Protein AF-A0A352UGT3-F1 (afdb_monomer)

Sequence (50 aa):
MLVRKEQFKVALIQMTCEKGEIQHNVQRSIEFSAQASGAGADIVCFPEGI

Nearest PDB structures (foldseek):
  3mqt-assembly3_S  TM=6.632E-01  e=3.877E+00  Shewanella pealeana ATCC 700345

Solvent-accessible surface area (backbone atoms only — not comparable to full-atom values): 3283 Å² total; per-residue (Å²): 134,85,81,77,80,84,82,79,41,71,36,80,51,86,76,90,63,58,90,89,40,54,70,60,33,50,54,52,49,52,54,53,51,53,52,34,48,75,74,60,35,77,42,82,45,72,64,90,83,96

Radius of gyration: 14.29 Å; Cα contacts (8 Å, |Δi|>4): 42; chains: 1; bounding box: 26×16×47 Å

pLDDT: mean 91.7, std 10.38, range [54.53, 98.31]

Mean predicted aligned error: 4.67 Å

Foldseek 3Di:
DDDDDDDFAEAEDDDDDDPPPVVVNVVVVVVVVVVCVVVVGPYYDYDPDD

Structure (mmCIF, N/CA/C/O backbone):
data_AF-A0A352UGT3-F1
#
_entry.id   AF-A0A352UGT3-F1
#
loop_
_atom_site.group_PDB
_atom_site.id
_atom_site.type_symbol
_atom_site.label_atom_id
_atom_site.label_alt_id
_atom_site.label_comp_id
_atom_site.label_asym_id
_atom_site.label_entity_id
_atom_site.label_seq_id
_atom_site.pdbx_PDB_ins_code
_atom_site.Cartn_x
_atom_site.Cartn_y
_atom_site.Cartn_z
_atom_site.occupancy
_atom_site.B_iso_or_equiv
_atom_site.auth_seq_id
_atom_site.auth_comp_id
_atom_site.auth_as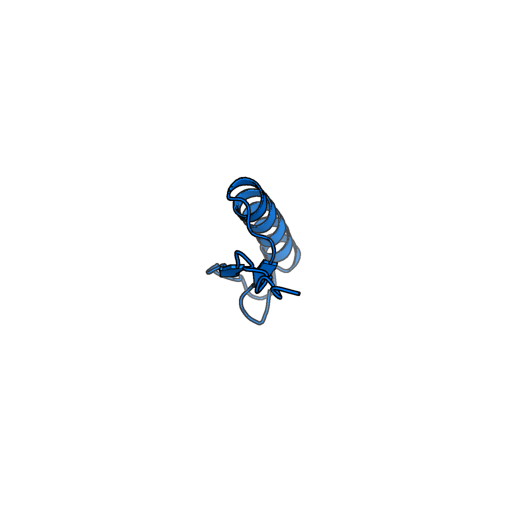ym_id
_atom_site.auth_atom_id
_atom_site.pdbx_PDB_model_num
ATOM 1 N N . MET A 1 1 ? -12.139 -4.324 35.911 1.00 54.53 1 MET A N 1
ATOM 2 C CA . MET A 1 1 ? -11.544 -3.506 34.833 1.00 54.53 1 MET A CA 1
ATOM 3 C C . MET A 1 1 ? -11.808 -4.229 33.517 1.00 54.53 1 MET A C 1
ATOM 5 O O . MET A 1 1 ? -11.253 -5.297 33.308 1.00 54.53 1 MET A O 1
ATOM 9 N N . LEU A 1 2 ? -12.756 -3.750 32.707 1.00 56.94 2 LEU A N 1
ATOM 10 C CA . LEU A 1 2 ? -13.071 -4.343 31.400 1.00 56.94 2 LEU A CA 1
ATOM 11 C C . LEU A 1 2 ? -11.992 -3.899 30.405 1.00 56.94 2 LEU A C 1
ATOM 13 O O . LEU A 1 2 ? -11.955 -2.731 30.029 1.00 56.94 2 LEU A O 1
ATOM 17 N N . VAL A 1 3 ? -11.099 -4.808 30.013 1.00 66.50 3 VAL A N 1
ATOM 18 C CA . VAL A 1 3 ? -10.117 -4.555 28.951 1.00 66.50 3 VAL A CA 1
ATOM 19 C C . VAL A 1 3 ? -10.883 -4.521 27.630 1.00 66.50 3 VAL A C 1
ATOM 21 O O . VAL A 1 3 ? -11.341 -5.557 27.147 1.00 66.50 3 VAL A O 1
ATOM 24 N N . ARG A 1 4 ? -11.088 -3.330 27.060 1.00 69.50 4 ARG A N 1
ATOM 25 C CA . ARG A 1 4 ? -11.591 -3.221 25.686 1.00 69.50 4 ARG A CA 1
ATOM 26 C C . ARG A 1 4 ? -10.471 -3.694 24.761 1.00 69.50 4 ARG A C 1
ATOM 28 O O . ARG A 1 4 ? -9.378 -3.145 24.813 1.00 69.50 4 ARG A O 1
ATOM 35 N N . LYS A 1 5 ? -10.729 -4.718 23.943 1.00 78.00 5 LYS A N 1
ATOM 36 C CA . LYS A 1 5 ? -9.832 -5.051 22.829 1.00 78.00 5 LYS A CA 1
ATOM 37 C C . LYS A 1 5 ? -9.859 -3.880 21.853 1.00 78.00 5 LYS A C 1
ATOM 39 O O . LYS A 1 5 ? -10.927 -3.561 21.333 1.00 78.00 5 LYS A O 1
ATOM 44 N N . GLU A 1 6 ? -8.713 -3.247 21.635 1.00 84.69 6 GLU A N 1
ATOM 45 C CA . GLU A 1 6 ? -8.557 -2.274 20.555 1.00 84.69 6 GLU A CA 1
ATOM 46 C C . GLU A 1 6 ? -8.798 -2.987 19.219 1.00 84.69 6 GLU A C 1
ATOM 48 O O . GLU A 1 6 ? -8.293 -4.087 18.982 1.00 84.69 6 GLU A O 1
ATOM 53 N N . GLN A 1 7 ? -9.647 -2.397 18.380 1.00 89.81 7 GLN A N 1
ATOM 54 C CA . GLN A 1 7 ? -9.881 -2.853 17.015 1.00 89.81 7 GLN A CA 1
ATOM 55 C C . GLN A 1 7 ? -9.131 -1.912 16.083 1.00 89.81 7 GLN A C 1
ATOM 57 O O . GLN A 1 7 ? -9.370 -0.709 16.132 1.00 89.81 7 GLN A O 1
ATOM 62 N N . PHE A 1 8 ? -8.264 -2.467 15.240 1.00 94.12 8 PHE A N 1
ATOM 63 C CA . PHE A 1 8 ? -7.542 -1.711 14.221 1.00 94.12 8 PHE A CA 1
ATOM 64 C C . PHE A 1 8 ? -8.175 -1.944 12.855 1.00 94.12 8 PHE A C 1
ATOM 66 O O . PHE A 1 8 ? -8.475 -3.083 12.478 1.00 94.12 8 PHE A O 1
ATOM 73 N N . LYS A 1 9 ? -8.353 -0.870 12.095 1.00 96.81 9 LYS A N 1
ATOM 74 C CA . LYS A 1 9 ? -8.716 -0.919 10.683 1.00 96.81 9 LYS A CA 1
ATOM 75 C C . LYS A 1 9 ? -7.443 -1.016 9.857 1.00 96.81 9 LYS A C 1
ATOM 77 O O . LYS A 1 9 ? -6.596 -0.128 9.893 1.00 96.81 9 LYS A O 1
ATOM 82 N N . VAL A 1 10 ? -7.321 -2.097 9.098 1.00 97.62 10 VAL A N 1
ATOM 83 C CA . VAL A 1 10 ? -6.150 -2.357 8.258 1.00 97.62 10 VAL A CA 1
ATOM 84 C C . VAL A 1 10 ? -6.551 -2.244 6.793 1.00 97.62 10 VAL A C 1
ATOM 86 O O . VAL A 1 10 ? -7.481 -2.918 6.353 1.00 97.62 10 VAL A O 1
ATOM 89 N N . ALA A 1 11 ? -5.842 -1.410 6.038 1.00 98.31 11 ALA A N 1
ATOM 90 C CA . ALA A 1 11 ? -5.938 -1.346 4.588 1.00 98.31 11 ALA A CA 1
ATOM 91 C C . ALA A 1 11 ? -4.859 -2.235 3.962 1.00 98.31 11 ALA A C 1
ATOM 93 O O . ALA A 1 11 ? -3.665 -2.034 4.183 1.00 98.31 11 ALA A O 1
ATOM 94 N N . LEU A 1 12 ? -5.288 -3.213 3.166 1.00 97.88 12 LEU A N 1
ATOM 95 C CA . LEU A 1 12 ? -4.404 -4.044 2.356 1.00 97.88 12 LEU A CA 1
ATOM 96 C C . LEU A 1 12 ? -4.397 -3.483 0.938 1.00 97.88 12 LEU A C 1
ATOM 98 O O . LEU A 1 12 ? -5.410 -3.545 0.240 1.00 97.88 12 LEU A O 1
ATOM 102 N N . ILE A 1 13 ? -3.275 -2.904 0.526 1.00 97.38 13 ILE A N 1
ATOM 103 C CA . ILE A 1 13 ? -3.147 -2.323 -0.804 1.00 97.38 13 ILE A CA 1
ATOM 104 C C . ILE A 1 13 ? -2.725 -3.411 -1.781 1.00 97.38 13 ILE A C 1
ATOM 106 O O . ILE A 1 13 ? -1.717 -4.087 -1.590 1.00 97.38 13 ILE A O 1
ATOM 110 N N . GLN A 1 14 ? -3.489 -3.546 -2.859 1.00 94.50 14 GLN A N 1
ATOM 111 C CA . GLN A 1 14 ? -3.082 -4.295 -4.035 1.00 94.50 14 GLN A CA 1
ATOM 112 C C . GLN A 1 14 ? -2.774 -3.294 -5.144 1.00 94.50 14 GLN A C 1
ATOM 114 O O . GLN A 1 14 ? -3.659 -2.581 -5.614 1.00 94.50 14 GLN A O 1
ATOM 119 N N . MET A 1 15 ? -1.514 -3.238 -5.565 1.00 93.19 15 MET A N 1
ATOM 120 C CA . MET A 1 15 ? -1.075 -2.377 -6.657 1.00 93.19 15 MET A CA 1
ATOM 121 C C . MET A 1 15 ? -0.106 -3.114 -7.573 1.00 93.19 15 MET A C 1
ATOM 123 O O . MET A 1 15 ? 0.600 -4.026 -7.152 1.00 93.19 15 MET A O 1
ATOM 127 N N . THR A 1 16 ? -0.081 -2.707 -8.837 1.00 92.19 16 THR A N 1
ATOM 128 C CA . THR A 1 16 ? 0.950 -3.122 -9.787 1.00 92.19 16 THR A CA 1
ATOM 129 C C . THR A 1 16 ? 2.213 -2.315 -9.514 1.00 92.19 16 THR A C 1
ATOM 131 O O . THR A 1 16 ? 2.176 -1.092 -9.651 1.00 92.19 16 THR A O 1
ATOM 134 N N . CYS A 1 17 ? 3.297 -2.990 -9.137 1.00 92.50 17 CYS A N 1
ATOM 135 C CA . CYS A 1 17 ? 4.622 -2.386 -9.008 1.00 92.50 17 CYS A CA 1
ATOM 136 C C . CYS A 1 17 ? 5.385 -2.542 -10.326 1.00 92.50 17 CYS A C 1
ATOM 138 O O . CYS A 1 17 ? 5.484 -3.646 -10.871 1.00 92.50 17 CYS A O 1
ATOM 140 N N . GLU A 1 18 ? 5.927 -1.443 -10.839 1.00 93.31 18 GLU A N 1
ATOM 141 C CA . GLU A 1 18 ? 6.718 -1.427 -12.064 1.00 93.31 18 GLU A CA 1
ATOM 142 C C . GLU A 1 18 ? 8.201 -1.613 -11.730 1.00 93.31 18 GLU A C 1
ATOM 144 O O . GLU A 1 18 ? 8.779 -0.911 -10.896 1.00 93.31 18 GLU A O 1
ATOM 149 N N . LYS A 1 19 ? 8.830 -2.618 -12.350 1.00 92.19 19 LYS A N 1
ATOM 150 C CA . LYS A 1 19 ? 10.210 -2.999 -12.035 1.00 92.19 19 LYS A CA 1
ATOM 151 C C . LYS A 1 19 ? 11.180 -1.897 -12.460 1.00 92.19 19 LYS A C 1
ATOM 153 O O . LYS A 1 19 ? 11.286 -1.598 -13.642 1.00 92.19 19 LYS A O 1
ATOM 158 N N . GLY A 1 20 ? 11.955 -1.386 -11.505 1.00 92.19 20 GLY A N 1
ATOM 159 C CA . GLY A 1 20 ? 12.947 -0.328 -11.736 1.00 92.19 20 GLY A CA 1
ATOM 160 C C . GLY A 1 20 ? 12.384 1.091 -11.619 1.00 92.19 20 GLY A C 1
ATOM 161 O O . GLY A 1 20 ? 13.153 2.026 -11.418 1.00 92.19 20 GLY A O 1
ATOM 162 N N . GLU A 1 21 ? 11.059 1.245 -11.623 1.00 94.50 21 GLU A N 1
ATOM 163 C CA . GLU A 1 21 ? 10.364 2.532 -11.545 1.00 94.50 21 GLU A CA 1
ATOM 164 C C . GLU A 1 21 ? 10.058 2.917 -10.088 1.00 94.50 21 GLU A C 1
ATOM 166 O O . GLU A 1 21 ? 8.912 3.127 -9.689 1.00 94.50 21 GLU A O 1
ATOM 171 N N . ILE A 1 22 ? 11.107 3.014 -9.263 1.00 93.12 22 ILE A N 1
ATOM 172 C CA . ILE A 1 22 ? 10.986 3.234 -7.807 1.00 93.12 22 ILE A CA 1
ATOM 173 C C . ILE A 1 22 ? 10.164 4.492 -7.497 1.00 93.12 22 ILE A C 1
ATOM 175 O O . ILE A 1 22 ? 9.267 4.463 -6.660 1.00 93.12 22 ILE A O 1
ATOM 179 N N . GLN A 1 23 ? 10.441 5.604 -8.183 1.00 94.81 23 GLN A N 1
ATOM 180 C CA . GLN A 1 23 ? 9.738 6.869 -7.935 1.00 94.81 23 GLN A CA 1
ATOM 181 C C . GLN A 1 23 ? 8.247 6.766 -8.266 1.00 94.81 23 GLN A C 1
ATOM 183 O O . GLN A 1 23 ? 7.414 7.297 -7.533 1.00 94.81 23 GLN A O 1
ATOM 188 N N . HIS A 1 24 ? 7.904 6.039 -9.331 1.00 94.44 24 HIS A N 1
ATOM 189 C CA . HIS A 1 24 ? 6.516 5.797 -9.704 1.00 94.44 24 HIS A CA 1
ATOM 190 C C . HIS A 1 24 ? 5.793 4.949 -8.647 1.00 94.44 24 HIS A C 1
ATOM 192 O O . HIS A 1 24 ? 4.706 5.316 -8.192 1.00 94.44 24 HIS A O 1
ATOM 198 N N . ASN A 1 25 ? 6.411 3.852 -8.198 1.00 95.50 25 ASN A N 1
ATOM 199 C CA . ASN A 1 25 ? 5.833 2.978 -7.176 1.00 95.50 25 ASN A CA 1
ATOM 200 C C . ASN A 1 25 ? 5.648 3.714 -5.840 1.00 95.50 25 ASN A C 1
ATOM 202 O O . ASN A 1 25 ? 4.591 3.607 -5.211 1.00 95.50 25 ASN A O 1
ATOM 206 N N . VAL A 1 26 ? 6.634 4.520 -5.429 1.00 95.44 26 VAL A N 1
ATOM 207 C CA . VAL A 1 26 ? 6.559 5.348 -4.213 1.00 95.44 26 VAL A CA 1
ATOM 208 C C . VAL A 1 26 ? 5.438 6.380 -4.323 1.00 95.44 26 VAL A C 1
ATOM 210 O O . VAL A 1 26 ? 4.632 6.501 -3.401 1.00 95.44 26 VAL A O 1
ATOM 213 N N . GLN A 1 27 ? 5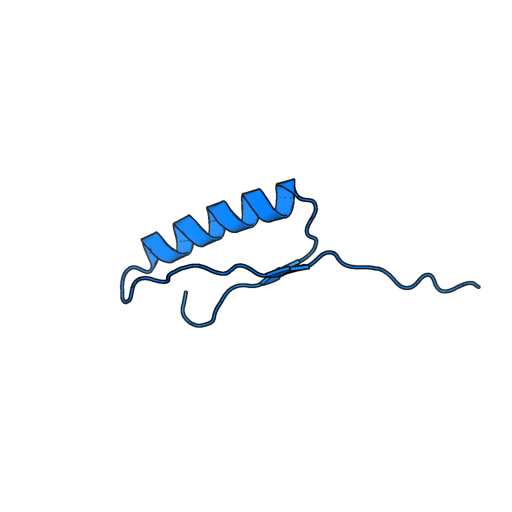.326 7.078 -5.455 1.00 96.50 27 GLN A N 1
ATOM 214 C CA . GLN A 1 27 ? 4.267 8.066 -5.667 1.00 96.50 27 GLN A CA 1
ATOM 215 C C . GLN A 1 27 ? 2.872 7.433 -5.547 1.00 96.50 27 GLN A C 1
ATOM 217 O O . GLN A 1 27 ? 2.018 7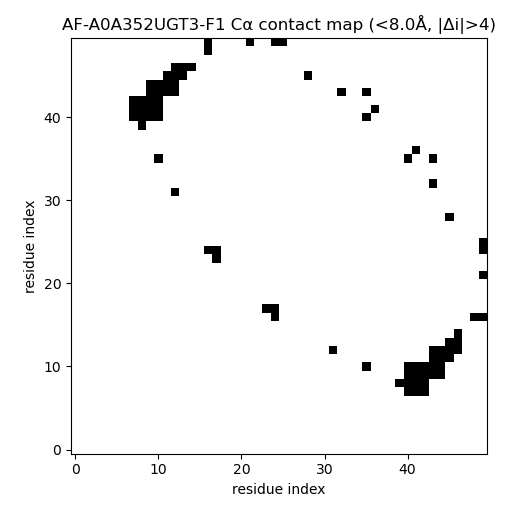.937 -4.814 1.00 96.50 27 GLN A O 1
ATOM 222 N N . ARG A 1 28 ? 2.659 6.265 -6.163 1.00 96.19 28 ARG A N 1
ATOM 223 C CA . ARG A 1 28 ? 1.400 5.515 -6.017 1.00 96.19 28 ARG A CA 1
ATOM 224 C C . ARG A 1 28 ? 1.152 5.055 -4.582 1.00 96.19 28 ARG A C 1
ATOM 226 O O . ARG A 1 28 ? 0.013 5.076 -4.119 1.00 96.19 28 ARG A O 1
ATOM 233 N N . SER A 1 29 ? 2.200 4.680 -3.853 1.00 96.56 29 SER A N 1
ATOM 234 C CA . SER A 1 29 ? 2.090 4.287 -2.442 1.00 96.56 29 SER A CA 1
ATOM 235 C C . SER A 1 29 ? 1.581 5.432 -1.566 1.00 96.56 29 SER A C 1
ATOM 237 O O . SER A 1 29 ? 0.754 5.223 -0.674 1.00 96.56 29 SER A O 1
ATOM 239 N N . ILE A 1 30 ? 2.025 6.661 -1.843 1.00 96.94 30 ILE A N 1
ATOM 240 C CA . ILE A 1 30 ? 1.550 7.869 -1.156 1.00 96.94 30 ILE A CA 1
ATOM 241 C C . ILE A 1 30 ? 0.060 8.093 -1.442 1.00 96.94 30 ILE A C 1
ATOM 243 O O . ILE A 1 30 ? -0.717 8.328 -0.515 1.00 96.94 30 ILE A O 1
ATOM 247 N N . GLU A 1 31 ? -0.362 7.956 -2.700 1.00 97.56 31 GLU A N 1
ATOM 248 C CA . GLU A 1 31 ? -1.766 8.112 -3.104 1.00 97.56 31 GLU A CA 1
ATOM 249 C C . GLU A 1 31 ? -2.682 7.087 -2.422 1.00 97.56 31 GLU A C 1
ATOM 251 O O . GLU A 1 31 ? -3.725 7.454 -1.874 1.00 97.56 31 GLU A O 1
ATOM 256 N N . PHE A 1 32 ? -2.279 5.813 -2.381 1.00 97.69 32 PHE A N 1
ATOM 257 C CA . PHE A 1 32 ? -3.034 4.773 -1.678 1.00 97.69 32 PHE A CA 1
ATOM 258 C C . PHE A 1 32 ? -3.065 4.993 -0.163 1.00 97.69 32 PHE A C 1
ATOM 260 O O . PHE A 1 32 ? -4.102 4.772 0.463 1.00 97.69 32 PHE A O 1
ATOM 267 N N . SER A 1 33 ? -1.971 5.483 0.427 1.00 97.88 33 SER A N 1
ATOM 268 C CA . SER A 1 33 ? -1.929 5.827 1.855 1.00 97.88 33 SER A CA 1
ATOM 269 C C . SER A 1 33 ? -2.914 6.947 2.193 1.00 97.88 33 SER A C 1
ATOM 271 O O . SER A 1 33 ? -3.628 6.862 3.193 1.00 97.88 33 SER A O 1
ATOM 273 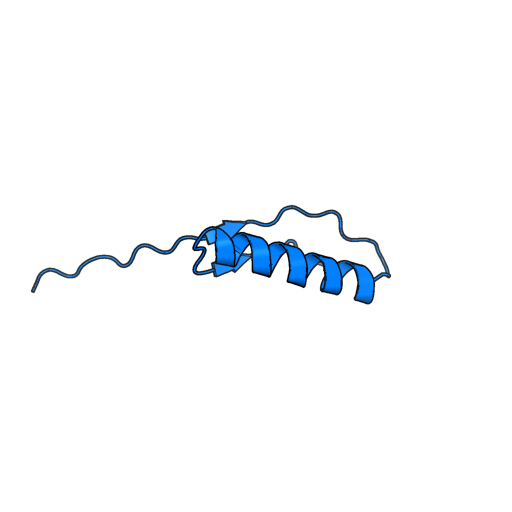N N . ALA A 1 34 ? -3.002 7.976 1.344 1.00 98.25 34 ALA A N 1
ATOM 274 C CA . ALA A 1 34 ? -3.959 9.066 1.514 1.00 98.25 34 ALA A CA 1
ATOM 275 C C . ALA A 1 34 ? -5.412 8.566 1.431 1.00 98.25 34 ALA A C 1
ATOM 277 O O . ALA A 1 34 ? -6.241 8.941 2.260 1.00 98.25 34 ALA A O 1
ATOM 278 N N . GLN A 1 35 ? -5.715 7.671 0.484 1.00 98.06 35 GLN A N 1
ATOM 279 C CA . GLN A 1 35 ? -7.043 7.057 0.362 1.00 98.06 35 GLN A CA 1
ATOM 280 C C . GLN A 1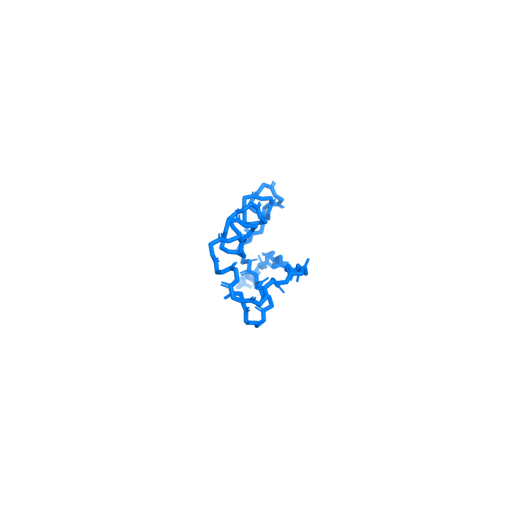 35 ? -7.392 6.185 1.577 1.00 98.06 35 GLN A C 1
ATOM 282 O O . GLN A 1 35 ? -8.493 6.294 2.117 1.00 98.06 35 GLN A O 1
ATOM 287 N N . ALA A 1 36 ? -6.452 5.359 2.042 1.00 98.31 36 ALA A N 1
ATOM 288 C CA . ALA A 1 36 ? -6.638 4.515 3.219 1.00 98.31 36 ALA A CA 1
ATOM 289 C C . ALA A 1 36 ? -6.867 5.351 4.489 1.00 98.31 36 ALA A C 1
ATOM 291 O O . ALA A 1 36 ? -7.773 5.052 5.267 1.00 98.31 36 ALA A O 1
ATOM 292 N N . SER A 1 37 ? -6.113 6.442 4.651 1.00 97.81 37 SER A N 1
ATOM 293 C CA . SER A 1 37 ? -6.318 7.417 5.729 1.00 97.81 37 SER A CA 1
ATOM 294 C C . SER A 1 37 ? -7.708 8.060 5.653 1.00 97.81 37 SER A C 1
ATOM 296 O O . SER A 1 37 ? -8.433 8.083 6.647 1.00 97.81 37 SER A O 1
ATOM 298 N N . GLY A 1 38 ? -8.152 8.470 4.458 1.00 97.81 38 GLY A N 1
ATOM 299 C CA . GLY A 1 38 ? -9.507 8.990 4.234 1.00 97.81 38 GLY A CA 1
ATOM 300 C C . GLY A 1 38 ? -10.625 7.987 4.555 1.0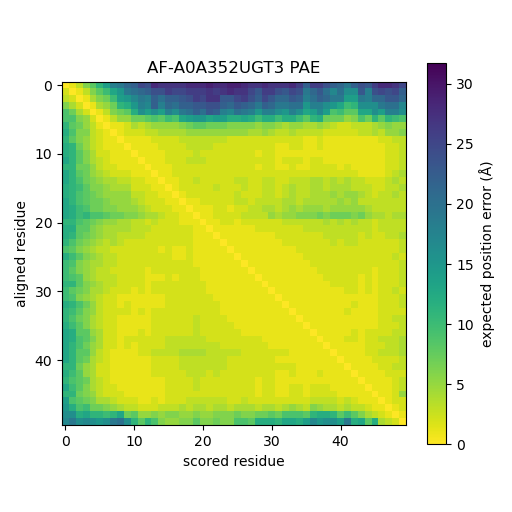0 97.81 38 GLY A C 1
ATOM 301 O O . GLY A 1 38 ? -11.709 8.388 4.974 1.00 97.81 38 GLY A O 1
ATOM 302 N N . ALA A 1 39 ? -10.357 6.684 4.424 1.00 97.25 39 ALA A N 1
ATOM 303 C CA . ALA A 1 39 ? -11.262 5.602 4.823 1.00 97.25 39 ALA A CA 1
ATOM 304 C C . ALA A 1 39 ? -11.165 5.229 6.322 1.00 97.25 39 ALA A C 1
ATOM 306 O O . ALA A 1 39 ? -11.914 4.374 6.808 1.00 97.25 39 ALA A O 1
ATOM 307 N N . GLY A 1 40 ? -10.262 5.873 7.067 1.00 97.62 40 GLY A N 1
ATOM 308 C CA . GLY A 1 40 ? -10.045 5.658 8.494 1.00 97.62 40 GLY A CA 1
ATOM 309 C C . GLY A 1 40 ? -9.238 4.404 8.816 1.00 97.62 40 GLY A C 1
ATOM 310 O O . GLY A 1 40 ? -9.511 3.776 9.835 1.00 97.62 40 GLY A O 1
ATOM 311 N N . ALA A 1 41 ? -8.315 3.994 7.944 1.00 98.06 41 ALA A N 1
ATOM 312 C CA . ALA A 1 41 ? -7.365 2.933 8.256 1.00 98.06 41 ALA A CA 1
ATOM 313 C C . ALA A 1 41 ? -6.319 3.419 9.271 1.00 98.06 41 ALA A C 1
ATOM 315 O O . ALA A 1 41 ? -5.747 4.496 9.118 1.00 98.06 41 ALA A O 1
ATOM 316 N N . ASP A 1 42 ? -6.041 2.586 10.269 1.00 97.38 42 ASP A N 1
ATOM 317 C CA . ASP A 1 42 ? -4.982 2.798 11.257 1.00 97.38 42 ASP A CA 1
ATOM 318 C C . ASP A 1 42 ? -3.634 2.260 10.752 1.00 97.38 42 ASP A C 1
ATOM 320 O O . ASP A 1 42 ? -2.570 2.746 11.128 1.00 97.38 42 ASP A O 1
ATOM 324 N N . ILE A 1 43 ? -3.682 1.233 9.898 1.00 97.56 43 ILE A N 1
ATOM 325 C CA . ILE A 1 43 ? -2.511 0.561 9.329 1.00 97.56 43 ILE A CA 1
ATOM 326 C C . ILE A 1 43 ? -2.715 0.408 7.824 1.00 97.56 43 ILE A C 1
ATOM 328 O O . ILE A 1 43 ? -3.779 -0.023 7.376 1.00 97.56 43 ILE A O 1
ATOM 332 N N . VAL A 1 44 ? -1.673 0.709 7.052 1.00 97.94 44 VAL A N 1
ATOM 333 C CA . VAL A 1 44 ? -1.625 0.480 5.605 1.00 97.94 44 VAL A CA 1
ATOM 334 C C . VAL A 1 44 ? -0.517 -0.524 5.313 1.00 97.94 44 VAL A C 1
ATOM 336 O O . VAL A 1 44 ? 0.629 -0.322 5.710 1.00 97.94 44 VAL A O 1
ATOM 339 N N . CYS A 1 45 ? -0.862 -1.612 4.634 1.00 97.56 45 CYS A N 1
ATOM 340 C CA . CYS A 1 45 ? 0.078 -2.644 4.217 1.00 97.56 45 CYS A CA 1
ATOM 341 C C . CYS A 1 45 ? 0.197 -2.659 2.698 1.00 97.56 45 CYS A C 1
ATOM 343 O O . CYS A 1 45 ? -0.798 -2.559 1.979 1.00 97.56 45 CYS A O 1
ATOM 345 N N . PHE A 1 46 ? 1.422 -2.850 2.232 1.00 96.94 46 PHE A N 1
ATOM 346 C CA . PHE A 1 46 ? 1.779 -2.837 0.826 1.00 96.94 46 PHE A CA 1
ATOM 347 C C . PHE A 1 46 ? 2.326 -4.195 0.373 1.00 96.94 46 PHE A C 1
ATOM 349 O O . PHE A 1 46 ? 2.823 -4.952 1.214 1.00 96.94 46 PHE A O 1
ATOM 356 N N . PRO A 1 47 ? 2.255 -4.515 -0.933 1.00 94.00 47 PRO A N 1
ATOM 357 C CA . PRO A 1 47 ? 2.912 -5.694 -1.476 1.00 94.00 47 PRO A CA 1
ATOM 358 C C . PRO A 1 47 ? 4.435 -5.585 -1.343 1.00 94.00 47 PRO A C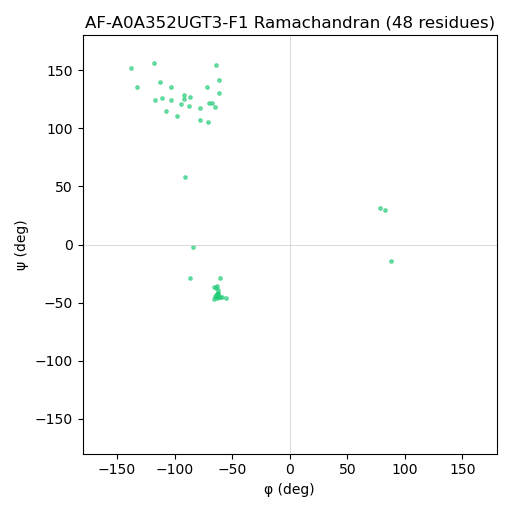 1
ATOM 360 O O . PRO A 1 47 ? 5.005 -4.495 -1.294 1.0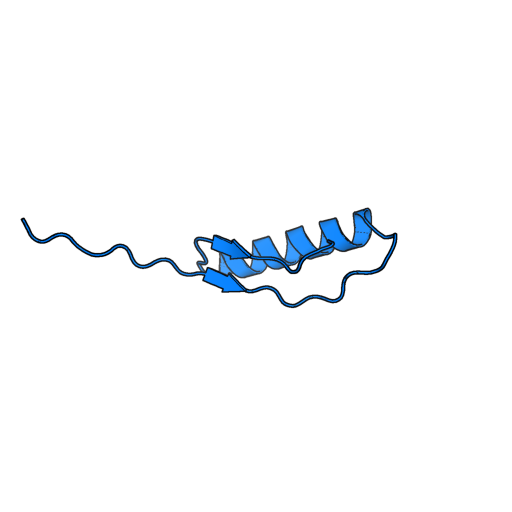0 94.00 47 PRO A O 1
ATOM 363 N N . GLU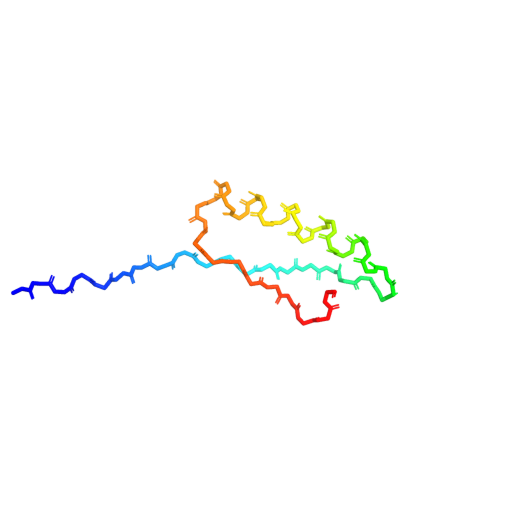 A 1 48 ? 5.097 -6.737 -1.305 1.00 88.69 48 GLU A N 1
ATOM 364 C CA . GLU A 1 48 ? 6.554 -6.809 -1.352 1.00 88.69 48 GLU A CA 1
ATOM 365 C C . GLU A 1 48 ? 7.087 -6.220 -2.674 1.00 88.69 48 GLU A C 1
ATOM 367 O O . GLU A 1 48 ? 6.505 -6.441 -3.737 1.00 88.69 48 GLU A O 1
ATOM 372 N N . GLY A 1 49 ? 8.213 -5.501 -2.612 1.00 77.50 49 GLY A N 1
ATOM 373 C CA . GLY A 1 49 ? 8.931 -5.036 -3.805 1.00 77.50 49 GLY A CA 1
ATOM 374 C C . GLY A 1 49 ? 8.407 -3.745 -4.443 1.00 77.50 49 GLY A C 1
ATOM 375 O O . GLY A 1 49 ? 8.531 -3.594 -5.659 1.00 77.50 49 GLY A O 1
ATOM 376 N N . ILE A 1 50 ? 7.819 -2.843 -3.646 1.00 74.81 50 ILE A N 1
ATOM 377 C CA . ILE A 1 50 ? 7.545 -1.445 -4.040 1.00 74.81 50 ILE A CA 1
ATOM 378 C C . ILE A 1 50 ? 8.828 -0.700 -4.398 1.00 74.81 50 ILE A C 1
ATOM 380 O O . ILE A 1 50 ? 9.801 -0.790 -3.616 1.00 74.81 50 ILE A O 1
#

Secondary structure (DSSP, 8-state):
---PPPPPPEEE---PPPTT-HHHHHHHHHHHHHHHHHTT-SEEE--TT-